Protein AF-A0A938MII8-F1 (afdb_monomer_lite)

pLDDT: mean 87.03, std 15.28, range [45.34, 98.12]

Sequence (83 aa):
WDGTGYPDALHGQRIPLLARIMAVADAYDAMTSNRPYRPPMPKADAIRELQAAAGAQFDPELTSVFTKTLAASADGQSDARTS

Structure (mmCIF, N/CA/C/O backbone):
data_AF-A0A938MII8-F1
#
_entry.id   AF-A0A938MII8-F1
#
loop_
_atom_site.group_PDB
_atom_site.id
_atom_site.type_symbol
_atom_site.label_atom_id
_atom_site.label_alt_id
_atom_site.label_comp_id
_atom_site.label_asym_id
_atom_site.label_entity_id
_atom_site.label_seq_id
_atom_site.pdbx_PDB_ins_code
_atom_site.Cartn_x
_atom_site.Cartn_y
_atom_site.Cartn_z
_atom_site.occupancy
_atom_site.B_iso_or_equiv
_atom_site.auth_seq_id
_atom_site.auth_comp_id
_atom_site.auth_asym_id
_atom_site.auth_atom_id
_atom_site.pdbx_PDB_model_num
ATOM 1 N N . TRP A 1 1 ? 4.381 0.111 -9.325 1.00 88.06 1 TRP A N 1
ATOM 2 C CA . TRP A 1 1 ? 3.581 -0.504 -10.413 1.00 88.06 1 TRP A CA 1
ATOM 3 C C . TRP A 1 1 ? 3.900 0.180 -11.737 1.00 88.06 1 TRP A C 1
ATOM 5 O O . TRP A 1 1 ? 4.128 -0.491 -12.733 1.00 88.06 1 TRP A O 1
ATOM 15 N N . ASP A 1 2 ? 3.984 1.502 -11.715 1.00 87.88 2 ASP A N 1
ATOM 16 C CA . ASP A 1 2 ? 4.525 2.426 -12.719 1.00 87.88 2 ASP A CA 1
ATOM 17 C C . ASP A 1 2 ? 5.945 2.140 -13.256 1.00 87.88 2 ASP A C 1
ATOM 19 O O . ASP A 1 2 ? 6.311 2.676 -14.296 1.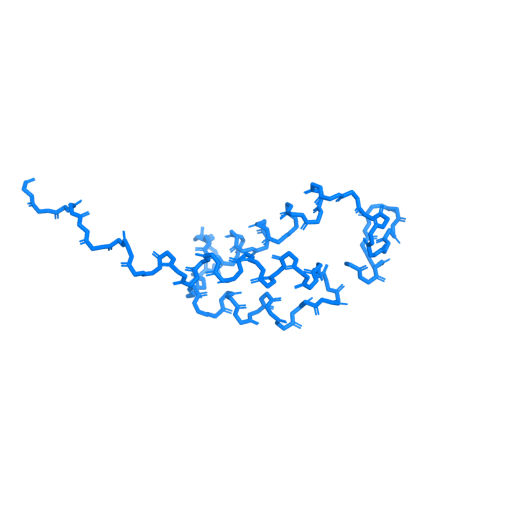00 87.88 2 ASP A O 1
ATOM 23 N N . GLY A 1 3 ? 6.745 1.307 -12.587 1.00 83.44 3 GLY A N 1
ATOM 24 C CA . GLY A 1 3 ? 8.119 1.008 -13.002 1.00 83.44 3 GLY A CA 1
ATOM 25 C C . GLY A 1 3 ? 9.165 1.976 -12.459 1.00 83.44 3 GLY A C 1
ATOM 26 O O . GLY A 1 3 ? 10.297 1.959 -12.928 1.00 83.44 3 GLY A O 1
ATOM 27 N N . THR A 1 4 ? 8.823 2.790 -11.458 1.00 85.38 4 THR A N 1
ATOM 28 C CA . THR A 1 4 ? 9.776 3.712 -10.810 1.00 85.38 4 THR A CA 1
ATOM 29 C C . THR A 1 4 ? 10.546 3.073 -9.645 1.00 85.38 4 THR A C 1
ATOM 31 O O . THR A 1 4 ? 11.418 3.703 -9.050 1.00 85.38 4 THR A O 1
ATOM 34 N N . GLY A 1 5 ? 10.242 1.811 -9.320 1.00 80.38 5 GLY A N 1
ATOM 35 C CA . GLY A 1 5 ? 10.875 1.054 -8.239 1.00 80.38 5 GLY A CA 1
ATOM 36 C C . GLY A 1 5 ? 12.245 0.460 -8.595 1.00 80.38 5 GLY A C 1
ATOM 37 O O . GLY A 1 5 ? 12.627 0.353 -9.756 1.00 80.38 5 GLY A O 1
ATOM 38 N N . TYR A 1 6 ? 12.974 0.019 -7.575 1.00 82.31 6 TYR A N 1
ATOM 39 C CA . TYR A 1 6 ? 14.314 -0.578 -7.665 1.00 82.31 6 TYR A CA 1
ATOM 40 C C . TYR A 1 6 ? 14.259 -2.084 -7.310 1.00 82.31 6 TYR A C 1
ATOM 42 O O . TYR A 1 6 ? 13.337 -2.470 -6.584 1.00 82.31 6 TYR A O 1
ATOM 50 N N . PRO A 1 7 ? 15.199 -2.956 -7.750 1.00 86.88 7 PRO A N 1
ATOM 51 C CA . PRO A 1 7 ? 16.353 -2.727 -8.640 1.00 86.88 7 PRO A CA 1
ATOM 52 C C . PRO A 1 7 ? 16.043 -2.675 -10.131 1.00 86.88 7 PRO A C 1
ATOM 54 O O . PRO A 1 7 ? 16.675 -1.920 -10.863 1.00 86.88 7 PRO A O 1
ATOM 57 N N . ASP A 1 8 ? 15.059 -3.446 -10.574 1.00 82.56 8 ASP A N 1
ATOM 58 C CA . ASP A 1 8 ? 14.918 -3.784 -11.993 1.00 82.56 8 ASP A CA 1
ATOM 59 C C . ASP A 1 8 ? 13.927 -2.886 -12.755 1.00 82.56 8 ASP A C 1
ATOM 61 O O . ASP A 1 8 ? 13.662 -3.132 -13.933 1.00 82.56 8 ASP A O 1
ATOM 65 N N . ALA A 1 9 ? 13.336 -1.877 -12.096 1.00 86.06 9 ALA A N 1
ATOM 66 C CA . ALA A 1 9 ? 12.364 -0.943 -12.686 1.00 86.06 9 ALA A CA 1
ATOM 67 C C . ALA A 1 9 ? 11.216 -1.639 -13.451 1.00 86.06 9 ALA A C 1
ATOM 69 O O . ALA A 1 9 ? 10.726 -1.177 -14.486 1.00 86.06 9 ALA A O 1
ATOM 70 N N . LEU A 1 10 ? 10.786 -2.802 -12.951 1.00 87.19 10 LEU A N 1
ATOM 71 C CA . LEU A 1 10 ? 9.711 -3.582 -13.557 1.00 87.19 10 LEU A CA 1
ATOM 72 C C . LEU A 1 10 ? 8.374 -2.851 -13.416 1.00 87.19 10 LEU A C 1
ATOM 74 O O . LEU A 1 10 ? 8.052 -2.316 -12.357 1.00 87.19 10 LEU A O 1
ATOM 78 N N . HIS A 1 11 ? 7.571 -2.889 -14.477 1.00 90.38 11 HIS A N 1
ATOM 79 C CA . HIS A 1 11 ? 6.261 -2.248 -14.535 1.00 90.38 11 HIS A CA 1
ATOM 80 C C . HIS A 1 11 ? 5.131 -3.263 -14.706 1.00 90.38 11 HIS A C 1
ATOM 82 O O . HIS A 1 11 ? 5.283 -4.304 -15.358 1.00 90.38 11 HIS A O 1
ATOM 88 N N . GLY A 1 12 ? 3.969 -2.927 -14.155 1.00 92.31 12 GLY A N 1
ATOM 89 C CA . GLY A 1 12 ? 2.740 -3.686 -14.323 1.00 92.31 12 GLY A CA 1
ATOM 90 C C . GLY A 1 12 ? 2.891 -5.160 -13.946 1.00 92.31 12 GLY A C 1
ATOM 91 O O . GLY A 1 12 ? 3.472 -5.524 -12.923 1.00 92.31 12 GLY A O 1
ATOM 92 N N . GLN A 1 13 ? 2.404 -6.026 -14.830 1.00 92.44 13 GLN A N 1
ATOM 93 C CA . GLN A 1 13 ? 2.405 -7.477 -14.642 1.00 92.44 13 GLN A CA 1
ATOM 94 C C . GLN A 1 13 ? 3.783 -8.133 -14.815 1.00 92.44 13 GLN A C 1
ATOM 96 O O . GLN A 1 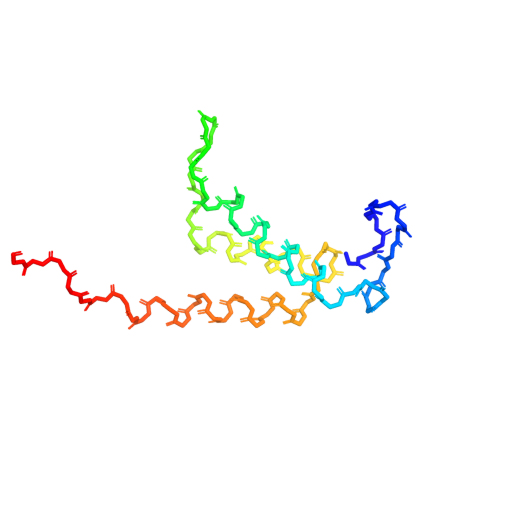13 ? 3.930 -9.309 -14.489 1.00 92.44 13 GLN A O 1
ATOM 101 N N . ARG A 1 14 ? 4.803 -7.393 -15.278 1.00 93.88 14 ARG A N 1
ATOM 102 C CA . ARG A 1 14 ? 6.189 -7.892 -15.282 1.00 93.88 14 ARG A CA 1
ATOM 103 C C . ARG A 1 14 ? 6.743 -8.026 -13.866 1.00 93.88 14 ARG A C 1
ATOM 105 O O . ARG A 1 14 ? 7.685 -8.781 -13.654 1.00 93.88 14 ARG A O 1
ATOM 112 N N . ILE A 1 15 ? 6.155 -7.315 -12.905 1.00 93.56 15 ILE A N 1
ATOM 113 C CA . ILE A 1 15 ? 6.419 -7.516 -11.484 1.00 93.56 15 ILE A CA 1
ATOM 114 C C . ILE A 1 15 ? 5.754 -8.843 -11.065 1.00 93.56 15 ILE A C 1
ATOM 116 O O . ILE A 1 15 ? 4.539 -9.000 -11.266 1.00 93.56 15 ILE A O 1
ATOM 120 N N . PRO A 1 16 ? 6.491 -9.793 -10.455 1.00 95.12 16 PRO A N 1
ATOM 121 C CA . PRO A 1 16 ? 5.916 -11.045 -9.971 1.00 95.12 16 PRO A CA 1
ATOM 122 C C . PRO A 1 16 ? 4.683 -10.809 -9.094 1.00 95.12 16 PRO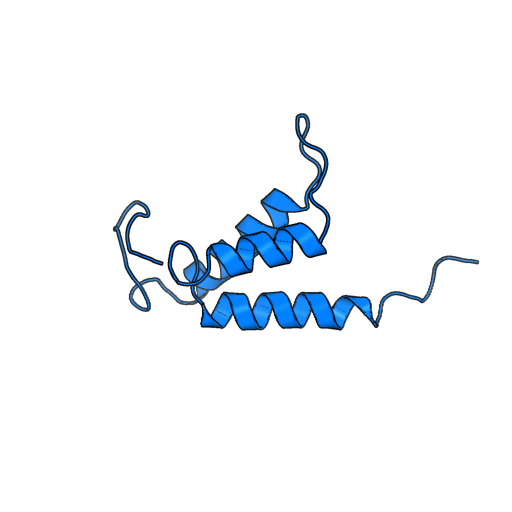 A C 1
ATOM 124 O O . PRO A 1 16 ? 4.663 -9.885 -8.280 1.00 95.12 16 PRO A O 1
ATOM 127 N N . LEU A 1 17 ? 3.654 -11.651 -9.241 1.00 95.50 17 LEU A N 1
ATOM 128 C CA . LEU A 1 17 ? 2.388 -11.500 -8.510 1.00 95.50 17 LEU A CA 1
ATOM 129 C C . LEU A 1 17 ? 2.611 -11.377 -6.996 1.00 95.50 17 LEU A C 1
ATOM 131 O O . LEU A 1 17 ? 2.082 -10.462 -6.373 1.00 95.50 17 LEU A O 1
ATOM 135 N N . LEU A 1 18 ? 3.451 -12.245 -6.426 1.00 95.62 18 LEU A N 1
ATOM 136 C CA . LEU A 1 18 ? 3.762 -12.222 -4.998 1.00 95.62 18 LEU A CA 1
ATOM 137 C C . LEU A 1 18 ? 4.383 -10.889 -4.558 1.00 95.62 18 LEU A C 1
ATOM 139 O O . LEU A 1 18 ? 4.007 -10.362 -3.519 1.00 95.62 18 LEU A O 1
ATOM 143 N N . ALA A 1 19 ? 5.277 -10.306 -5.360 1.00 94.31 19 ALA A N 1
ATOM 144 C CA . ALA A 1 19 ? 5.887 -9.016 -5.045 1.00 94.31 19 ALA A CA 1
ATOM 145 C C . ALA A 1 19 ? 4.852 -7.878 -5.055 1.00 94.31 19 ALA A C 1
ATOM 147 O O . ALA A 1 19 ? 4.879 -7.018 -4.178 1.00 94.31 19 ALA A O 1
ATOM 148 N N . ARG A 1 20 ? 3.893 -7.902 -5.992 1.00 96.62 20 ARG A N 1
ATOM 149 C CA . ARG A 1 20 ? 2.785 -6.931 -6.021 1.00 96.62 20 ARG A CA 1
ATOM 150 C C . ARG A 1 20 ? 1.862 -7.066 -4.804 1.00 96.62 20 ARG A C 1
ATOM 152 O O . ARG A 1 20 ? 1.455 -6.049 -4.253 1.00 96.62 20 ARG A O 1
ATOM 159 N N . ILE A 1 21 ? 1.573 -8.296 -4.364 1.00 97.12 21 ILE A N 1
ATOM 160 C CA . ILE A 1 21 ? 0.787 -8.562 -3.144 1.00 97.12 21 ILE A CA 1
ATOM 161 C C . ILE A 1 21 ? 1.525 -8.039 -1.906 1.00 97.12 21 ILE A C 1
ATOM 163 O O . ILE A 1 21 ? 0.947 -7.295 -1.115 1.00 97.12 21 ILE A O 1
ATOM 167 N N . MET A 1 22 ? 2.806 -8.393 -1.762 1.00 97.00 22 MET A N 1
ATOM 168 C CA . MET A 1 22 ? 3.625 -7.980 -0.620 1.00 97.00 22 MET A CA 1
ATOM 169 C C . MET A 1 22 ? 3.747 -6.460 -0.525 1.00 97.00 22 MET A C 1
ATOM 171 O O . MET A 1 22 ? 3.639 -5.926 0.570 1.00 97.00 22 MET A O 1
ATOM 175 N N . ALA A 1 23 ? 3.893 -5.757 -1.653 1.00 96.19 23 ALA A N 1
ATOM 176 C CA . ALA A 1 23 ? 3.975 -4.297 -1.663 1.00 96.19 23 ALA A CA 1
ATOM 177 C C . ALA A 1 23 ? 2.727 -3.623 -1.062 1.00 96.19 23 ALA A C 1
ATOM 179 O O . ALA A 1 23 ? 2.855 -2.673 -0.295 1.00 96.19 23 ALA A O 1
ATOM 180 N N . VAL A 1 24 ? 1.524 -4.121 -1.376 1.00 97.81 24 V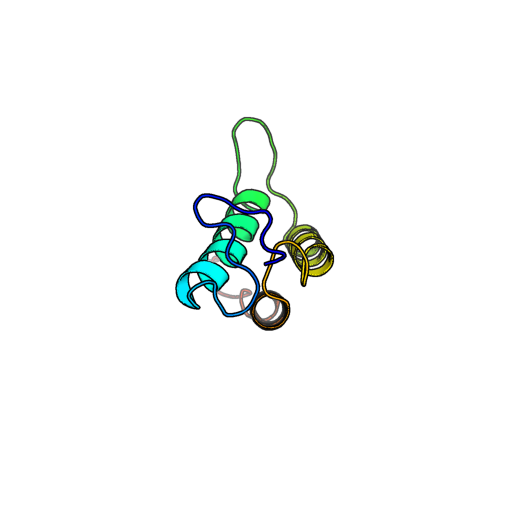AL A N 1
ATOM 181 C CA . VAL A 1 24 ? 0.270 -3.588 -0.810 1.00 97.81 24 VAL A CA 1
ATOM 182 C C . VAL A 1 24 ? 0.172 -3.897 0.687 1.00 97.81 24 VAL A C 1
ATOM 184 O O . VAL A 1 24 ? -0.177 -3.018 1.476 1.00 97.81 24 VAL A O 1
ATOM 187 N N . ALA A 1 25 ? 0.495 -5.132 1.084 1.00 97.12 25 ALA A N 1
ATOM 188 C CA . ALA A 1 25 ? 0.423 -5.564 2.479 1.00 97.12 25 ALA A CA 1
ATOM 189 C C . ALA A 1 25 ? 1.425 -4.818 3.379 1.00 97.12 25 ALA A C 1
ATOM 191 O O . ALA A 1 25 ? 1.045 -4.355 4.453 1.00 97.12 25 ALA A O 1
ATOM 192 N N . ASP A 1 26 ? 2.669 -4.659 2.923 1.00 96.00 26 ASP A N 1
ATOM 193 C CA . ASP A 1 26 ? 3.733 -3.954 3.648 1.00 96.00 26 ASP A CA 1
ATOM 194 C C . ASP A 1 26 ? 3.414 -2.463 3.808 1.00 96.00 26 ASP A C 1
ATOM 196 O O . ASP A 1 26 ? 3.545 -1.909 4.897 1.00 96.00 26 ASP A O 1
ATOM 200 N N . ALA A 1 27 ? 2.893 -1.817 2.757 1.00 96.25 27 ALA A N 1
ATOM 201 C CA . ALA A 1 27 ? 2.457 -0.426 2.836 1.00 96.25 27 ALA A CA 1
ATOM 202 C C . ALA A 1 27 ? 1.324 -0.235 3.855 1.00 96.25 27 ALA A C 1
ATOM 204 O O . ALA A 1 27 ? 1.360 0.706 4.652 1.00 96.25 27 ALA A O 1
ATOM 205 N N . TYR A 1 28 ? 0.331 -1.130 3.859 1.00 96.69 28 TYR A N 1
ATOM 206 C CA . TYR A 1 28 ? -0.749 -1.087 4.842 1.00 96.69 28 TYR A CA 1
ATOM 207 C C . TYR A 1 28 ? -0.224 -1.254 6.270 1.00 96.69 28 TYR A C 1
ATOM 209 O O . TYR A 1 28 ? -0.512 -0.411 7.120 1.00 96.69 28 TYR A O 1
ATOM 217 N N . ASP A 1 29 ? 0.586 -2.287 6.518 1.00 94.75 29 ASP A N 1
ATOM 218 C CA . ASP A 1 29 ? 1.179 -2.526 7.834 1.00 94.75 29 ASP A CA 1
ATOM 219 C C . ASP A 1 29 ? 2.014 -1.324 8.292 1.00 94.75 29 ASP A C 1
ATOM 221 O O . ASP A 1 29 ? 1.835 -0.820 9.400 1.00 94.75 29 ASP A O 1
ATOM 225 N N . ALA A 1 30 ? 2.843 -0.768 7.407 1.00 93.69 30 ALA A N 1
ATOM 226 C CA . ALA A 1 30 ? 3.645 0.413 7.693 1.00 93.69 30 ALA A CA 1
ATOM 227 C C . ALA A 1 30 ? 2.810 1.638 8.095 1.00 93.69 30 ALA A C 1
ATOM 229 O O . ALA A 1 30 ? 3.268 2.426 8.930 1.00 93.69 30 ALA A O 1
ATOM 230 N N . MET A 1 31 ? 1.614 1.802 7.521 1.00 94.69 31 MET A N 1
ATOM 231 C CA . MET A 1 31 ? 0.687 2.880 7.865 1.00 94.69 31 MET A CA 1
ATOM 232 C C . MET A 1 31 ? -0.034 2.634 9.191 1.00 94.69 31 MET A C 1
ATOM 234 O O . MET A 1 31 ? -0.202 3.576 9.967 1.00 94.69 31 MET A O 1
ATOM 238 N N . THR A 1 32 ? -0.468 1.402 9.457 1.00 95.00 32 THR A N 1
ATOM 239 C CA . THR A 1 32 ? -1.327 1.084 10.611 1.00 95.00 32 THR A CA 1
ATOM 240 C C . THR A 1 32 ? -0.576 0.599 11.845 1.00 95.00 32 THR A C 1
ATOM 242 O O . THR A 1 32 ? -1.177 0.485 12.911 1.00 95.00 32 THR A O 1
ATOM 245 N N . SER A 1 33 ? 0.719 0.312 11.732 1.00 90.12 33 SER A N 1
ATOM 246 C CA . SER A 1 33 ? 1.545 -0.124 12.856 1.00 90.12 33 SER A CA 1
ATOM 247 C C . SER A 1 33 ? 2.097 1.055 13.656 1.00 90.12 33 SER A C 1
ATOM 249 O O . SER A 1 33 ? 2.459 2.102 13.117 1.00 90.12 33 SER A O 1
ATOM 251 N N . ASN A 1 34 ? 2.174 0.881 14.977 1.00 78.75 34 ASN A N 1
ATOM 252 C CA . ASN A 1 34 ? 2.702 1.896 15.884 1.00 78.75 34 ASN A CA 1
ATOM 253 C C . ASN A 1 34 ? 4.224 2.010 15.710 1.00 78.75 34 ASN A C 1
ATOM 255 O O . ASN A 1 34 ? 4.950 1.039 15.936 1.00 78.75 34 ASN A O 1
ATOM 259 N N . ARG A 1 35 ? 4.720 3.189 15.320 1.00 80.75 35 ARG A N 1
ATOM 260 C CA . ARG A 1 35 ? 6.158 3.457 15.166 1.00 80.75 35 ARG A CA 1
ATOM 261 C C . ARG A 1 35 ? 6.603 4.485 16.213 1.00 80.75 35 ARG A C 1
ATOM 263 O O . ARG A 1 35 ? 5.816 5.371 16.536 1.00 80.75 35 ARG A O 1
ATOM 270 N N . PRO A 1 36 ? 7.863 4.451 16.701 1.00 80.25 36 PRO A N 1
ATOM 271 C CA . PRO A 1 36 ? 8.335 5.331 17.783 1.00 80.25 36 PRO A CA 1
ATOM 272 C C . PRO A 1 36 ? 8.104 6.836 17.561 1.00 80.25 36 PRO A C 1
ATOM 274 O O . PRO A 1 36 ? 8.061 7.597 18.520 1.00 80.25 36 PRO A O 1
ATOM 277 N N . TYR A 1 37 ? 7.942 7.261 16.303 1.00 79.31 37 TYR A N 1
ATOM 278 C CA . TYR A 1 37 ? 7.806 8.664 15.902 1.00 79.31 37 TYR A CA 1
ATOM 279 C C . TYR A 1 37 ? 6.490 8.984 15.180 1.00 79.31 37 TYR A C 1
ATOM 281 O O . TYR A 1 37 ? 6.324 10.103 14.694 1.00 79.31 37 TYR A O 1
ATOM 289 N N . ARG A 1 38 ? 5.563 8.024 15.058 1.00 76.94 38 ARG A N 1
ATOM 290 C CA . ARG A 1 38 ? 4.293 8.243 14.357 1.00 76.94 38 ARG A CA 1
ATOM 291 C C . ARG A 1 38 ? 3.194 7.343 14.928 1.00 76.94 38 ARG A C 1
ATOM 293 O O . ARG A 1 38 ? 3.368 6.123 14.912 1.00 76.94 38 ARG A O 1
ATOM 300 N N . PRO A 1 39 ? 2.063 7.916 15.380 1.00 84.31 39 PRO A N 1
ATOM 301 C CA . PRO A 1 39 ? 0.916 7.113 15.772 1.00 84.31 39 PRO A CA 1
ATOM 302 C C . PRO A 1 39 ? 0.365 6.347 14.558 1.00 84.31 39 PRO A C 1
ATOM 304 O O . PRO A 1 39 ? 0.480 6.834 13.426 1.00 84.31 39 PRO A O 1
ATOM 307 N N . PRO A 1 40 ? -0.243 5.171 14.775 1.00 91.94 40 PRO A N 1
ATOM 308 C CA . PRO A 1 40 ? -0.821 4.386 13.695 1.00 91.94 40 PRO A CA 1
ATOM 309 C C . PRO A 1 40 ? -1.916 5.176 12.973 1.00 91.94 40 PRO A C 1
ATOM 311 O O . PRO A 1 40 ? -2.748 5.840 13.597 1.00 91.94 40 PRO A O 1
ATOM 314 N N . MET A 1 41 ? -1.914 5.101 11.644 1.00 94.31 41 MET A N 1
ATOM 315 C CA . MET A 1 41 ? -2.960 5.686 10.815 1.00 94.31 41 MET A CA 1
ATOM 316 C C . MET A 1 41 ? -4.274 4.909 11.015 1.00 94.31 41 MET A C 1
ATOM 318 O O . MET A 1 41 ? -4.251 3.674 11.027 1.00 94.31 41 MET A O 1
ATOM 322 N N . PRO A 1 42 ? -5.432 5.588 11.131 1.00 94.50 42 PRO A N 1
ATOM 323 C CA . PRO A 1 42 ? -6.723 4.914 11.136 1.00 94.50 42 PRO A CA 1
ATOM 324 C C . PRO A 1 42 ? -6.906 4.050 9.886 1.00 94.50 42 PRO A C 1
ATOM 326 O O . PRO A 1 42 ? -6.563 4.454 8.777 1.00 94.50 42 PRO A O 1
ATOM 329 N N . LYS A 1 43 ? -7.523 2.876 10.046 1.00 94.44 43 LYS A N 1
ATOM 330 C CA . LYS A 1 43 ? -7.778 1.928 8.948 1.00 94.44 43 LYS A CA 1
ATOM 331 C C . LYS A 1 43 ? -8.437 2.578 7.725 1.00 94.44 43 LYS A C 1
ATOM 333 O O . LYS A 1 43 ? -8.047 2.289 6.600 1.00 94.44 43 LYS A O 1
ATOM 338 N N . ALA A 1 44 ? -9.420 3.454 7.940 1.00 95.31 44 ALA A N 1
ATOM 339 C CA . ALA A 1 44 ? -10.110 4.159 6.858 1.00 95.31 44 ALA A CA 1
ATOM 340 C C . ALA A 1 44 ? -9.167 5.080 6.063 1.00 95.31 44 ALA A C 1
ATOM 342 O O . ALA A 1 44 ? -9.240 5.127 4.836 1.00 95.31 44 ALA A O 1
ATOM 343 N N . ASP A 1 45 ? -8.246 5.756 6.750 1.00 96.38 45 ASP A N 1
ATOM 344 C CA . ASP A 1 45 ? -7.246 6.611 6.115 1.00 96.38 45 ASP A CA 1
ATOM 345 C C . ASP A 1 45 ? -6.206 5.784 5.353 1.00 96.38 45 ASP A C 1
ATOM 347 O O . ASP A 1 45 ? -5.888 6.121 4.216 1.00 96.38 45 ASP A O 1
ATOM 351 N N . ALA A 1 46 ? -5.756 4.658 5.917 1.00 96.62 46 ALA A N 1
ATOM 352 C CA . ALA A 1 46 ? -4.828 3.750 5.241 1.00 96.62 46 ALA A CA 1
ATOM 353 C C . ALA A 1 46 ? -5.447 3.146 3.967 1.00 96.62 46 ALA A C 1
ATOM 355 O O . ALA A 1 46 ? -4.784 3.048 2.937 1.00 96.62 46 ALA A O 1
ATOM 356 N N . ILE A 1 47 ? -6.737 2.791 4.005 1.00 97.06 47 ILE A N 1
ATOM 357 C CA . ILE A 1 47 ? -7.483 2.337 2.821 1.00 97.06 47 ILE A CA 1
ATOM 358 C C . ILE A 1 47 ? -7.526 3.434 1.751 1.00 97.06 47 ILE A C 1
ATOM 360 O O . ILE A 1 47 ? -7.272 3.147 0.580 1.00 97.06 47 ILE A O 1
ATOM 364 N N . ARG A 1 48 ? -7.823 4.679 2.142 1.00 97.50 48 ARG A N 1
ATOM 365 C CA . ARG A 1 48 ? -7.863 5.820 1.219 1.00 97.50 48 ARG A CA 1
ATOM 366 C C . ARG A 1 48 ? -6.499 6.080 0.577 1.00 97.50 48 ARG A C 1
ATOM 368 O O . ARG A 1 48 ? -6.446 6.316 -0.626 1.00 97.50 48 ARG A O 1
ATOM 375 N N . GLU A 1 49 ? -5.420 5.999 1.349 1.00 97.56 49 GLU A N 1
ATOM 376 C CA . GLU A 1 49 ? -4.055 6.191 0.844 1.00 97.56 49 GLU A CA 1
ATOM 377 C C . GLU A 1 49 ? -3.676 5.110 -0.179 1.00 97.56 49 GLU A C 1
ATOM 379 O O . GLU A 1 49 ? -3.207 5.422 -1.273 1.00 97.56 49 GLU A O 1
ATOM 384 N N . LEU A 1 50 ? -3.968 3.836 0.120 1.00 97.88 50 LEU A N 1
ATOM 385 C CA . LEU A 1 50 ? -3.757 2.743 -0.834 1.00 97.88 50 LEU A CA 1
ATOM 386 C C . LEU A 1 50 ? -4.532 2.974 -2.136 1.00 97.88 50 LEU A C 1
ATOM 388 O O . LEU A 1 50 ? -3.973 2.824 -3.221 1.00 97.88 50 LEU A O 1
ATOM 392 N N . GLN A 1 51 ? -5.808 3.357 -2.038 1.00 97.44 51 GLN A N 1
ATOM 393 C CA . GLN A 1 51 ? -6.651 3.633 -3.204 1.00 97.44 51 GLN A CA 1
ATOM 394 C C . GLN A 1 51 ? -6.123 4.804 -4.036 1.00 97.44 51 GLN A C 1
ATOM 396 O O . GLN A 1 51 ? -6.146 4.724 -5.262 1.00 97.44 51 GLN A O 1
ATOM 401 N N . ALA A 1 52 ? -5.615 5.860 -3.396 1.00 97.81 52 ALA A N 1
ATOM 402 C CA . ALA A 1 52 ? -5.012 6.999 -4.085 1.00 97.81 52 ALA A CA 1
ATOM 403 C C . ALA A 1 52 ? -3.723 6.619 -4.837 1.00 97.81 52 ALA A C 1
ATOM 405 O O . ALA A 1 52 ? -3.432 7.184 -5.890 1.00 97.81 52 ALA A O 1
ATOM 406 N N . ALA A 1 53 ? -2.972 5.642 -4.326 1.00 96.75 53 ALA A N 1
ATOM 407 C CA . ALA A 1 53 ? -1.728 5.158 -4.923 1.00 96.75 53 ALA A CA 1
ATOM 408 C C . ALA A 1 53 ? -1.916 4.000 -5.935 1.00 96.75 53 ALA A C 1
ATOM 410 O O . ALA A 1 53 ? -0.944 3.547 -6.559 1.00 96.75 53 ALA A O 1
ATOM 411 N N . ALA A 1 54 ? -3.147 3.513 -6.117 1.00 97.06 54 ALA A N 1
ATOM 412 C CA . ALA A 1 54 ? -3.486 2.445 -7.052 1.00 97.06 54 ALA A CA 1
ATOM 413 C C . ALA A 1 54 ? -3.218 2.857 -8.510 1.00 97.06 54 ALA A C 1
ATOM 415 O O . ALA A 1 54 ? -3.579 3.946 -8.947 1.00 97.06 54 ALA A O 1
ATOM 416 N N . GLY A 1 55 ? -2.582 1.980 -9.289 1.00 93.25 55 GLY A N 1
ATOM 417 C CA . GLY A 1 55 ? -2.227 2.256 -10.686 1.00 93.25 55 GLY A CA 1
ATOM 418 C C . GLY A 1 55 ? -0.978 3.126 -10.867 1.00 93.25 55 GLY A C 1
ATOM 419 O O . GLY A 1 55 ? -0.486 3.229 -11.989 1.00 93.25 55 GLY A O 1
ATOM 420 N N . ALA A 1 56 ? -0.421 3.680 -9.786 1.00 93.19 56 ALA A N 1
ATOM 421 C CA . ALA A 1 56 ? 0.885 4.334 -9.772 1.00 93.19 56 ALA A CA 1
ATOM 422 C C . ALA A 1 56 ? 1.896 3.480 -8.992 1.00 93.19 56 ALA A C 1
ATOM 424 O O . ALA A 1 56 ? 2.727 2.781 -9.577 1.00 93.19 56 ALA A O 1
ATOM 425 N N . GLN A 1 57 ? 1.777 3.432 -7.667 1.00 93.62 57 GLN A N 1
ATOM 426 C CA . GLN A 1 57 ? 2.692 2.649 -6.833 1.00 93.62 57 GLN A CA 1
ATOM 427 C C . GLN A 1 57 ? 2.257 1.188 -6.751 1.00 93.62 57 GLN A C 1
ATOM 429 O O . GLN A 1 57 ? 3.089 0.284 -6.881 1.00 93.62 57 GLN A O 1
ATOM 434 N N . PHE A 1 58 ? 0.952 0.948 -6.649 1.00 97.25 58 PHE A N 1
ATOM 435 C CA . PHE A 1 58 ? 0.401 -0.384 -6.428 1.00 97.25 58 PHE A CA 1
ATOM 436 C C . PHE A 1 58 ? -0.388 -0.902 -7.620 1.00 97.25 58 PH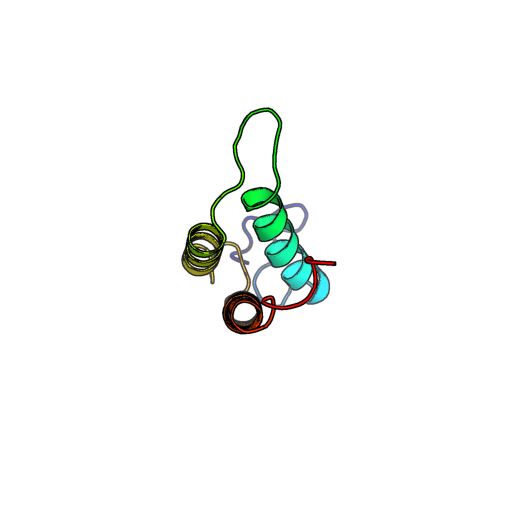E A C 1
ATOM 438 O O . PHE A 1 58 ? -0.911 -0.142 -8.433 1.00 97.25 58 PHE A O 1
ATOM 445 N N . ASP A 1 59 ? -0.483 -2.224 -7.703 1.00 97.81 59 ASP A N 1
ATOM 446 C CA . ASP A 1 59 ? -1.394 -2.876 -8.631 1.00 97.81 59 ASP A CA 1
ATOM 447 C C . ASP A 1 59 ? -2.846 -2.492 -8.283 1.00 97.81 59 ASP A C 1
ATOM 449 O O . ASP A 1 59 ? -3.272 -2.718 -7.143 1.00 97.81 59 ASP A O 1
ATOM 453 N N . PRO A 1 60 ? -3.610 -1.900 -9.219 1.00 97.62 60 PRO A N 1
ATOM 454 C CA . PRO A 1 60 ? -4.960 -1.426 -8.937 1.00 97.62 60 PRO A CA 1
ATOM 455 C C . PRO A 1 60 ? -5.952 -2.557 -8.636 1.00 97.62 60 PRO A C 1
ATOM 457 O O . PRO A 1 60 ? -6.856 -2.368 -7.819 1.00 97.62 60 PRO A O 1
ATOM 460 N N . GLU A 1 61 ? -5.780 -3.737 -9.236 1.00 97.75 61 GLU A N 1
ATOM 461 C CA . GLU A 1 61 ? -6.657 -4.884 -8.995 1.00 97.75 61 GLU A CA 1
ATOM 462 C C . GLU A 1 61 ? -6.432 -5.434 -7.585 1.00 97.75 61 GLU A C 1
ATOM 464 O O . GLU A 1 61 ? -7.377 -5.550 -6.799 1.00 97.75 61 GLU A O 1
ATOM 469 N N . LEU A 1 62 ? -5.170 -5.677 -7.222 1.00 97.94 62 LEU A N 1
ATOM 470 C CA . LEU A 1 62 ? -4.826 -6.179 -5.889 1.00 97.94 62 LEU A CA 1
ATOM 471 C C . LEU A 1 62 ? -5.188 -5.176 -4.794 1.00 97.94 62 LEU A C 1
ATOM 473 O O . LEU A 1 62 ? -5.701 -5.571 -3.749 1.00 97.94 62 LEU A O 1
ATOM 477 N N . THR A 1 63 ? -4.990 -3.881 -5.045 1.00 98.12 63 THR A N 1
ATOM 478 C CA . THR A 1 63 ? -5.393 -2.821 -4.111 1.00 98.12 63 THR A CA 1
ATOM 479 C C . THR A 1 63 ? -6.909 -2.813 -3.899 1.00 98.12 63 THR A C 1
ATOM 481 O O . THR A 1 63 ? -7.381 -2.699 -2.764 1.00 98.12 63 THR A O 1
ATOM 484 N N . SER A 1 64 ? -7.693 -2.987 -4.969 1.00 97.62 64 SER A N 1
ATOM 485 C CA . SER A 1 64 ? -9.155 -3.084 -4.875 1.00 97.62 64 SER A CA 1
ATOM 486 C C . SER A 1 64 ? -9.590 -4.293 -4.045 1.00 97.62 64 SER A C 1
ATOM 488 O O . SER A 1 64 ? -10.418 -4.153 -3.144 1.00 97.62 64 SER A O 1
ATOM 490 N N . VAL A 1 65 ? -9.019 -5.472 -4.311 1.00 97.69 65 VAL A N 1
ATOM 491 C CA . VAL A 1 65 ? -9.334 -6.701 -3.565 1.00 97.69 65 VAL A CA 1
ATOM 492 C C . VAL A 1 65 ? -8.960 -6.547 -2.091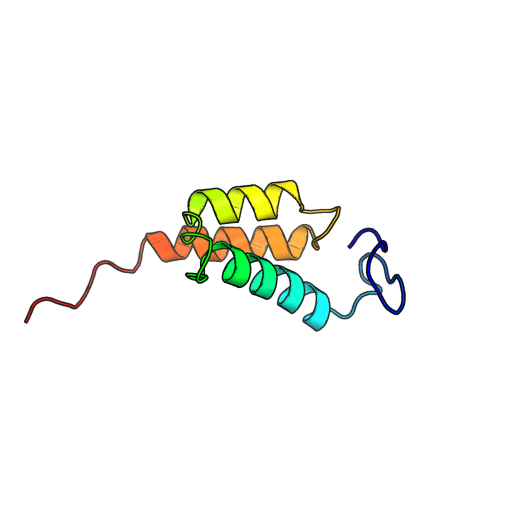 1.00 97.69 65 VAL A C 1
ATOM 494 O O . VAL A 1 65 ? -9.804 -6.759 -1.223 1.00 97.69 65 VAL A O 1
ATOM 497 N N . PHE A 1 66 ? -7.737 -6.102 -1.803 1.00 97.25 66 PHE A N 1
ATOM 498 C CA . PHE A 1 66 ? -7.228 -5.953 -0.441 1.00 97.25 66 PHE A CA 1
ATOM 499 C C . PHE A 1 66 ? -8.081 -4.988 0.395 1.00 97.25 66 PHE A C 1
ATOM 501 O O . PHE A 1 66 ? -8.505 -5.318 1.503 1.00 97.25 66 PHE A O 1
ATOM 508 N N . THR A 1 67 ? -8.404 -3.812 -0.152 1.00 96.31 67 THR A N 1
ATOM 509 C CA . THR A 1 67 ? -9.214 -2.806 0.558 1.00 96.31 67 THR A CA 1
ATOM 510 C C . THR A 1 67 ? -10.654 -3.263 0.792 1.00 96.31 67 THR A C 1
ATOM 512 O O . THR A 1 67 ? -11.204 -2.996 1.862 1.00 96.31 67 THR A O 1
ATOM 515 N N . LYS A 1 68 ? -11.250 -4.018 -0.141 1.00 96.00 68 LYS A N 1
ATOM 516 C CA . LYS A 1 68 ? -12.565 -4.654 0.061 1.00 96.00 68 LYS A CA 1
ATOM 517 C C . LYS A 1 68 ? -12.528 -5.698 1.174 1.00 96.00 68 LYS A C 1
ATOM 519 O O . LYS A 1 68 ? -13.421 -5.700 2.018 1.00 96.00 68 LYS A O 1
ATOM 524 N N . THR A 1 69 ? -11.497 -6.544 1.216 1.00 95.56 69 THR A N 1
ATOM 525 C CA . THR A 1 69 ? -11.323 -7.528 2.297 1.00 95.56 69 THR A CA 1
ATOM 526 C C . THR A 1 69 ? -11.187 -6.837 3.651 1.00 95.56 69 THR A C 1
ATOM 528 O O . THR A 1 69 ? -11.826 -7.247 4.616 1.00 95.56 69 THR A O 1
ATOM 531 N N . LEU A 1 70 ? -10.427 -5.741 3.728 1.00 93.38 70 LEU A N 1
ATOM 532 C CA . LEU A 1 70 ? -10.324 -4.955 4.954 1.00 93.38 70 LEU A CA 1
ATOM 533 C C . LEU A 1 70 ? -11.668 -4.352 5.370 1.00 93.38 70 LEU A C 1
ATOM 535 O O . LEU A 1 70 ? -12.000 -4.413 6.553 1.00 93.38 70 LEU A O 1
ATOM 539 N N . ALA A 1 71 ? -12.434 -3.779 4.443 1.00 86.94 71 ALA A N 1
ATOM 540 C CA . ALA A 1 71 ? -13.741 -3.203 4.750 1.00 86.94 71 ALA A CA 1
ATOM 541 C C . ALA A 1 71 ? -14.723 -4.264 5.279 1.00 86.94 71 ALA A C 1
ATOM 543 O O . ALA A 1 71 ? -15.337 -4.044 6.317 1.00 86.94 71 ALA A O 1
ATOM 544 N N . ALA A 1 72 ? -14.782 -5.439 4.646 1.00 80.19 72 ALA A N 1
ATOM 545 C CA . ALA A 1 72 ? -15.646 -6.543 5.071 1.00 80.19 72 ALA A CA 1
ATOM 546 C C . ALA A 1 72 ? -15.294 -7.082 6.472 1.00 80.19 72 ALA A C 1
ATOM 548 O O . ALA A 1 72 ? -16.177 -7.440 7.246 1.00 80.19 72 ALA A O 1
ATOM 549 N N . SER A 1 73 ? -14.010 -7.090 6.847 1.00 64.75 73 SER A N 1
ATOM 550 C CA . SER A 1 73 ? -13.577 -7.544 8.178 1.00 64.75 73 SER A CA 1
ATOM 551 C C . SER A 1 73 ? -13.968 -6.600 9.326 1.00 64.75 73 SER A C 1
ATOM 553 O O . SER A 1 73 ? -13.753 -6.952 10.484 1.00 64.75 73 SER A O 1
ATOM 555 N N . ALA A 1 74 ? -14.507 -5.404 9.049 1.00 57.16 74 ALA A N 1
ATOM 556 C CA . ALA A 1 74 ? -15.037 -4.512 10.088 1.00 57.16 74 ALA A CA 1
ATOM 557 C C . ALA A 1 74 ? -16.396 -4.982 10.647 1.00 57.16 74 ALA A C 1
ATOM 559 O O . ALA A 1 74 ? -16.736 -4.615 11.768 1.00 57.16 74 ALA A O 1
ATOM 560 N N . ASP A 1 75 ? -17.107 -5.853 9.924 1.00 55.41 75 ASP A N 1
ATOM 561 C CA . ASP A 1 75 ? -18.438 -6.346 10.307 1.00 55.41 75 ASP A CA 1
ATOM 562 C C . ASP A 1 75 ? -18.391 -7.642 11.148 1.00 55.41 75 ASP A C 1
ATOM 564 O O . ASP A 1 75 ? -19.429 -8.190 11.510 1.00 55.41 75 ASP A O 1
ATOM 568 N N . GLY A 1 76 ? -17.193 -8.149 11.481 1.00 49.78 76 GLY A N 1
ATOM 569 C CA . GLY A 1 76 ? -17.002 -9.483 12.074 1.00 49.78 76 GLY A CA 1
ATOM 570 C C . GLY A 1 76 ? -16.060 -9.578 13.280 1.00 49.78 76 GLY A C 1
ATOM 571 O O . GLY A 1 76 ? -15.611 -10.673 13.604 1.00 49.78 76 GLY A O 1
ATOM 572 N N . GLN A 1 77 ? -15.721 -8.472 13.949 1.00 45.34 77 GLN A N 1
ATOM 573 C CA . GLN A 1 77 ? -15.022 -8.495 15.248 1.00 45.34 77 GLN A CA 1
ATOM 574 C C . GLN A 1 77 ? -15.803 -7.694 16.299 1.00 45.34 77 GLN A C 1
ATOM 576 O O . GLN A 1 77 ? -15.343 -6.694 16.838 1.00 45.34 77 GLN A O 1
ATOM 581 N N . SER A 1 78 ? -17.007 -8.175 16.595 1.00 46.50 78 SER A N 1
ATOM 582 C CA . SER A 1 78 ? -17.702 -7.937 17.860 1.00 46.50 78 SER A CA 1
ATOM 583 C C . SER A 1 78 ? -18.051 -9.298 18.451 1.00 46.50 78 SER A C 1
ATOM 585 O O . SER A 1 78 ? -19.216 -9.672 18.475 1.00 46.50 78 SER A O 1
ATOM 587 N N . ASP A 1 79 ? -17.053 -10.070 18.879 1.00 50.66 79 ASP A N 1
ATOM 588 C CA . ASP A 1 79 ? -17.313 -11.063 19.917 1.00 50.66 79 ASP A CA 1
ATOM 589 C C . ASP A 1 79 ? -16.039 -11.525 20.629 1.00 50.66 79 ASP A C 1
ATOM 591 O O . ASP A 1 79 ? -14.975 -11.659 20.025 1.00 50.66 79 ASP A O 1
ATOM 595 N N . ALA A 1 80 ? -16.200 -11.786 21.925 1.00 49.12 80 ALA A N 1
ATOM 596 C CA . ALA A 1 80 ? -15.240 -12.375 22.859 1.00 49.12 80 ALA A CA 1
ATOM 597 C C . ALA A 1 80 ? -14.066 -11.496 23.348 1.00 49.12 80 ALA A C 1
ATOM 599 O O . ALA A 1 80 ? -12.909 -11.696 22.983 1.00 49.12 80 ALA A O 1
ATOM 600 N N . ARG A 1 81 ? -14.361 -10.608 24.313 1.00 45.34 81 ARG A N 1
ATOM 601 C CA . ARG A 1 81 ? -13.552 -10.400 25.541 1.00 45.34 81 ARG A CA 1
ATOM 602 C C . ARG A 1 81 ? -14.386 -9.687 26.616 1.00 45.34 81 ARG A C 1
ATOM 604 O O . ARG A 1 81 ? -14.176 -8.527 26.955 1.00 45.34 81 ARG A O 1
ATOM 611 N N . THR A 1 82 ? -15.366 -10.395 27.161 1.00 47.38 82 THR A N 1
ATOM 612 C CA . THR A 1 82 ? -15.854 -10.167 28.527 1.00 47.38 82 THR A CA 1
ATOM 613 C C . THR A 1 82 ? -16.239 -11.523 29.091 1.00 47.38 82 THR A C 1
ATOM 615 O O . THR A 1 82 ? -17.306 -12.041 28.775 1.00 47.38 82 THR A O 1
ATOM 618 N N . SER A 1 83 ? -15.327 -12.125 29.846 1.00 49.06 83 SER A N 1
ATOM 619 C CA . SER A 1 83 ? -15.557 -13.098 30.922 1.00 49.06 83 SER A CA 1
ATOM 620 C C . SER A 1 83 ? -14.224 -13.329 31.617 1.00 49.06 83 SER A C 1
ATOM 622 O O . SER A 1 83 ? -13.226 -13.503 30.881 1.00 49.06 83 SER A O 1
#

Foldseek 3Di:
DCQPDDDPSDDDPSPDPVNLLVQLVVQLCVQQPCDPVDHHHPLVVSLVVLCVCDPPRHPNVSSVVVSVVSVVVVVPPPDDDDD

Secondary structure (DSSP, 8-state):
--S--TTT---GGGS-HHHHHHHHHHHHHHHHS-BTTBPPPPHHHHHHHHHHHBTTTB-HHHHHHHHHHHHHGGGS-------

Radius of gyration: 14.99 Å; chains: 1; bounding box: 35×22×46 Å